Protein AF-A0A538EVV7-F1 (afdb_monomer_lite)

Secondary structure (DSSP, 8-state):
-PPP-TT--HHHHHHHH-TT--TT------HHHHHHHTT-EEE--SSSHHHHHHHHHHHHHHEEEEEEEETTEEEEEETT--EEEGGG-B-SSS-TTEEEPPPS-HHHHT-

Foldseek 3Di:
DDQAAAQDPPVVVVCVVCVPDDPPDDDDDDQQNLQRNNVQKDFADLDDPRRVVVLVVVLVVQAPAWDDDDVPWTFGQGPVGDGGTSQPWDCPPDDSRIIGHGDPDVVVSVD

Structure (mmCIF, N/CA/C/O backbone):
data_AF-A0A538EVV7-F1
#
_entry.id   AF-A0A538EVV7-F1
#
loop_
_atom_site.group_PDB
_atom_site.id
_atom_site.type_symbol
_atom_site.label_atom_id
_atom_site.label_alt_id
_atom_site.label_comp_id
_atom_site.label_asym_id
_atom_site.label_entity_id
_atom_site.label_seq_id
_atom_site.pdbx_PDB_ins_code
_atom_site.Cartn_x
_atom_site.Cartn_y
_atom_site.Cartn_z
_atom_site.occupancy
_atom_site.B_iso_or_equiv
_atom_site.auth_seq_id
_atom_site.auth_comp_id
_atom_site.auth_asym_id
_atom_site.auth_atom_id
_atom_site.pdbx_PDB_model_num
ATOM 1 N N . MET A 1 1 ? -3.072 -11.035 14.957 1.00 85.12 1 MET A N 1
ATOM 2 C CA . MET A 1 1 ? -3.813 -10.668 13.731 1.00 85.12 1 MET A CA 1
ATOM 3 C C . MET A 1 1 ? -3.299 -11.534 12.582 1.00 85.12 1 MET A C 1
ATOM 5 O O . MET A 1 1 ? -2.094 -11.782 12.575 1.00 85.12 1 MET A O 1
ATOM 9 N N . PRO A 1 2 ? -4.163 -12.066 11.698 1.00 91.12 2 PRO A N 1
ATOM 10 C CA . PRO A 1 2 ? -3.743 -12.872 10.547 1.00 91.12 2 PRO A CA 1
ATOM 11 C C . PRO A 1 2 ? -3.050 -12.025 9.465 1.00 91.12 2 PRO A C 1
ATOM 13 O O . PRO A 1 2 ? -3.004 -10.799 9.555 1.00 91.12 2 PRO A O 1
ATOM 16 N N . GLU A 1 3 ? -2.518 -12.695 8.440 1.00 91.81 3 GLU A N 1
ATOM 17 C CA . GLU A 1 3 ? -2.054 -12.042 7.209 1.00 91.81 3 GLU A CA 1
ATOM 18 C C . GLU A 1 3 ? -3.239 -11.389 6.486 1.00 91.81 3 GLU A C 1
ATOM 20 O O . GLU A 1 3 ? -4.212 -12.075 6.177 1.00 91.81 3 GLU A O 1
ATOM 25 N N . VAL A 1 4 ? -3.132 -10.088 6.200 1.00 94.81 4 VAL A N 1
ATOM 26 C CA . VAL A 1 4 ? -4.186 -9.309 5.529 1.00 94.81 4 VAL A CA 1
ATOM 27 C C . VAL A 1 4 ? -4.189 -9.589 4.029 1.00 94.81 4 VAL A C 1
ATOM 29 O O . VAL A 1 4 ? -3.141 -9.552 3.379 1.00 94.81 4 VAL A O 1
ATOM 32 N N . ARG A 1 5 ? -5.373 -9.832 3.474 1.00 94.50 5 ARG A N 1
ATOM 33 C CA . ARG A 1 5 ? -5.619 -10.148 2.065 1.00 94.50 5 ARG A CA 1
ATOM 34 C C . ARG A 1 5 ? -6.565 -9.127 1.423 1.00 94.50 5 ARG A C 1
ATOM 36 O O . ARG A 1 5 ? -7.287 -8.429 2.133 1.00 94.50 5 ARG A O 1
ATOM 43 N N . PRO A 1 6 ? -6.580 -9.038 0.081 1.00 96.19 6 PRO A N 1
ATOM 44 C CA . PRO A 1 6 ? -7.561 -8.222 -0.626 1.00 96.19 6 PRO A CA 1
ATOM 45 C C . PRO A 1 6 ? -8.995 -8.546 -0.208 1.00 96.19 6 PRO A C 1
ATOM 47 O O . PRO A 1 6 ? -9.401 -9.706 -0.251 1.00 96.19 6 PRO A O 1
ATOM 50 N N . GLY A 1 7 ? -9.745 -7.509 0.166 1.00 96.94 7 GLY A N 1
ATOM 51 C CA . GLY A 1 7 ? -11.138 -7.601 0.600 1.00 96.94 7 GLY A CA 1
ATOM 52 C C . GLY A 1 7 ? -11.350 -7.882 2.090 1.00 96.94 7 GLY A C 1
ATOM 53 O O . GLY A 1 7 ? -12.502 -7.913 2.516 1.00 96.94 7 GLY A O 1
ATOM 54 N N . ASP A 1 8 ? -10.291 -8.073 2.883 1.00 97.44 8 ASP A N 1
ATOM 55 C CA . ASP A 1 8 ? -10.434 -8.237 4.331 1.00 97.44 8 ASP A CA 1
ATOM 56 C C . ASP A 1 8 ? -10.995 -6.963 4.986 1.00 97.44 8 ASP A C 1
ATOM 58 O O . ASP A 1 8 ? -10.560 -5.847 4.690 1.00 97.44 8 ASP A O 1
ATOM 62 N N . ASP A 1 9 ? -11.908 -7.137 5.946 1.00 97.25 9 ASP A N 1
ATOM 63 C CA . ASP A 1 9 ? -12.351 -6.058 6.831 1.00 97.25 9 ASP A CA 1
ATOM 64 C C . ASP A 1 9 ? -11.247 -5.750 7.851 1.00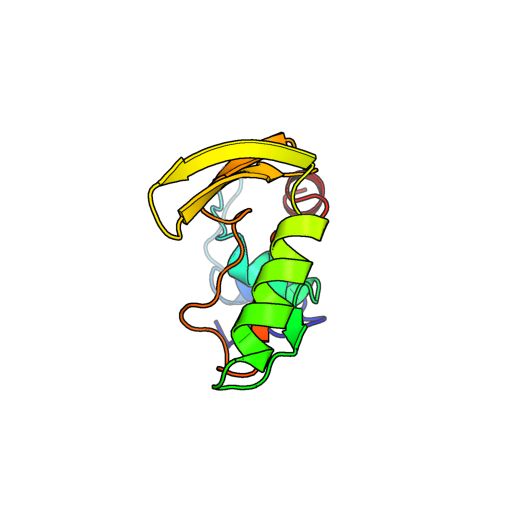 97.25 9 ASP A C 1
ATOM 66 O O . ASP A 1 9 ? -11.119 -6.382 8.907 1.00 97.25 9 ASP A O 1
ATOM 70 N N . LEU A 1 10 ? -10.409 -4.774 7.503 1.00 96.75 10 LEU A N 1
ATOM 71 C CA . LEU A 1 10 ? -9.270 -4.386 8.322 1.00 96.75 10 LEU A CA 1
ATOM 72 C C . LEU A 1 10 ? -9.698 -3.849 9.697 1.00 96.75 10 LEU A C 1
ATOM 74 O O . LEU A 1 10 ? -9.010 -4.111 10.685 1.00 96.75 10 LEU A O 1
ATOM 78 N N . ALA A 1 11 ? -10.833 -3.150 9.786 1.00 95.69 11 ALA A N 1
ATOM 79 C CA . ALA A 1 11 ? -11.332 -2.620 11.051 1.00 95.69 11 ALA A CA 1
ATOM 80 C C . ALA A 1 11 ? -11.732 -3.762 11.994 1.00 95.69 11 ALA A C 1
ATOM 82 O O . ALA A 1 11 ? -11.287 -3.799 13.144 1.00 95.69 11 ALA A O 1
ATOM 83 N N . ALA A 1 12 ? -12.482 -4.749 11.495 1.00 96.25 12 ALA A N 1
ATOM 84 C CA . ALA A 1 12 ? -12.858 -5.927 12.273 1.00 96.25 12 ALA A CA 1
ATOM 85 C C . ALA A 1 12 ? -11.632 -6.724 12.753 1.00 96.25 12 ALA A C 1
ATOM 87 O O . ALA A 1 12 ? -11.585 -7.162 13.910 1.00 96.25 12 ALA A O 1
ATOM 88 N N . LEU A 1 13 ? -10.611 -6.881 11.901 1.00 97.31 13 LEU A N 1
ATOM 89 C CA . LEU A 1 13 ? -9.358 -7.550 12.268 1.00 97.31 13 LEU A CA 1
ATOM 90 C C . LEU A 1 13 ? -8.612 -6.816 13.390 1.00 97.31 13 LEU A C 1
ATOM 92 O O . LEU A 1 13 ? -8.112 -7.464 14.315 1.00 97.31 13 LEU A O 1
ATOM 96 N N . ILE A 1 14 ? -8.549 -5.483 13.323 1.00 96.12 14 ILE A N 1
ATOM 97 C CA . ILE A 1 14 ? -7.879 -4.657 14.330 1.00 96.12 14 ILE A CA 1
ATOM 98 C C . ILE A 1 14 ? -8.642 -4.691 15.655 1.00 96.12 14 ILE A C 1
ATOM 100 O O . ILE A 1 14 ? -8.028 -4.975 16.680 1.00 96.12 14 ILE A O 1
ATOM 104 N N . VAL A 1 15 ? -9.962 -4.479 15.652 1.00 95.12 15 VAL A N 1
ATOM 105 C CA . VAL A 1 15 ? -10.787 -4.489 16.878 1.00 95.12 15 VAL A CA 1
ATOM 106 C C . VAL A 1 15 ? -10.729 -5.851 17.570 1.00 95.12 15 VAL A C 1
ATOM 108 O O . VAL A 1 15 ? -10.599 -5.925 18.790 1.00 95.12 15 VAL A O 1
ATOM 111 N N . THR A 1 16 ? -10.732 -6.940 16.797 1.00 96.69 16 THR A N 1
ATOM 112 C CA . THR A 1 16 ? -10.562 -8.296 17.344 1.00 96.69 16 THR A CA 1
ATOM 113 C C . THR A 1 16 ? -9.193 -8.477 18.004 1.00 96.69 16 THR A C 1
ATOM 115 O O . THR A 1 16 ? -9.074 -9.160 19.020 1.00 96.69 16 THR A O 1
ATOM 118 N N . ALA A 1 17 ? -8.140 -7.891 17.427 1.00 96.44 17 ALA A N 1
ATOM 119 C CA . ALA A 1 17 ? -6.778 -8.004 17.941 1.00 96.44 17 ALA A CA 1
ATOM 120 C C . ALA A 1 17 ? -6.474 -7.036 19.096 1.00 96.44 17 ALA A C 1
ATOM 122 O O . ALA A 1 17 ? -5.564 -7.317 19.874 1.00 96.44 17 ALA A O 1
ATOM 123 N N . ALA A 1 18 ? -7.210 -5.929 19.200 1.00 96.25 18 ALA A N 1
ATOM 124 C CA . ALA A 1 18 ? -7.028 -4.880 20.195 1.00 96.25 18 ALA A CA 1
ATOM 125 C C . ALA A 1 18 ? -8.352 -4.537 20.912 1.00 96.25 18 ALA A C 1
ATOM 127 O O . ALA A 1 18 ? -8.808 -3.395 20.857 1.00 96.25 18 ALA A O 1
ATOM 128 N N . PRO A 1 19 ? -8.971 -5.494 21.635 1.00 96.56 19 PRO A N 1
ATOM 129 C CA . PRO A 1 19 ? -10.244 -5.275 22.333 1.00 96.56 19 PRO A CA 1
ATOM 130 C C . PRO A 1 19 ? -10.147 -4.293 23.514 1.00 96.56 19 PRO A C 1
ATOM 132 O O . PRO A 1 19 ? -11.152 -3.999 24.152 1.00 96.56 19 PRO A O 1
ATOM 135 N N . TRP A 1 20 ? -8.941 -3.823 23.840 1.00 96.94 20 TRP A N 1
ATOM 136 C CA . TRP A 1 20 ? -8.668 -2.851 24.900 1.00 96.94 20 TRP A CA 1
ATOM 137 C C . TRP A 1 20 ? -8.676 -1.395 24.414 1.00 96.94 20 TRP A C 1
ATOM 139 O O . TRP A 1 20 ? -8.379 -0.518 25.217 1.00 96.94 20 TRP A O 1
ATOM 149 N N . LEU A 1 21 ? -8.941 -1.133 23.126 1.00 96.88 21 LEU A N 1
ATOM 150 C CA . LEU A 1 21 ? -9.061 0.235 22.615 1.00 96.88 21 LEU A CA 1
ATOM 151 C C . LEU A 1 21 ? -10.219 0.968 23.301 1.00 96.88 21 LEU A C 1
ATOM 153 O O . LEU A 1 21 ? -11.290 0.399 23.517 1.00 96.88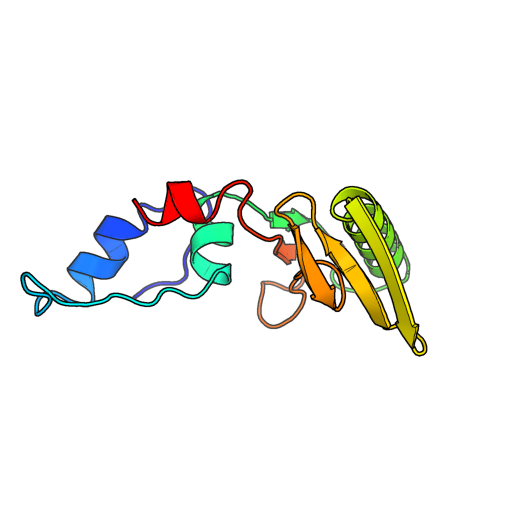 21 LEU A O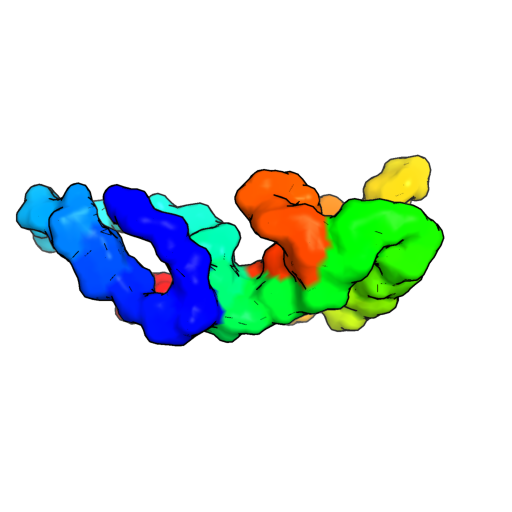 1
ATOM 157 N N . THR A 1 22 ? -9.994 2.237 23.618 1.00 97.50 22 THR A N 1
ATOM 158 C CA . THR A 1 22 ? -10.945 3.102 24.320 1.00 97.50 22 THR A CA 1
ATOM 159 C C . THR A 1 22 ? -11.050 4.478 23.668 1.00 97.50 22 THR A C 1
ATOM 161 O O . THR A 1 22 ? -10.205 4.877 22.863 1.00 97.50 22 THR A O 1
ATOM 164 N N . ASP A 1 23 ? -12.110 5.213 24.003 1.00 97.06 23 ASP A N 1
ATOM 165 C CA . ASP A 1 23 ? -12.341 6.555 23.472 1.00 97.06 23 ASP A CA 1
ATOM 166 C C . ASP A 1 23 ? -11.157 7.487 23.773 1.00 97.06 23 ASP A C 1
ATOM 168 O O . ASP A 1 23 ? -10.735 7.646 24.919 1.00 97.06 23 ASP A O 1
ATOM 172 N N . GLY A 1 24 ? -10.648 8.142 22.726 1.00 97.50 24 GLY A N 1
ATOM 173 C CA . GLY A 1 24 ? -9.499 9.049 22.801 1.00 97.50 24 GLY A CA 1
ATOM 174 C C . GLY A 1 24 ? -8.156 8.414 22.434 1.00 97.50 24 GLY A C 1
ATOM 175 O O . GLY A 1 24 ? -7.178 9.149 22.279 1.00 97.50 24 GLY A O 1
ATOM 176 N N . ASP A 1 25 ? -8.097 7.094 22.237 1.00 97.62 25 ASP A N 1
ATOM 177 C CA . ASP A 1 25 ? -6.894 6.432 21.734 1.00 97.62 25 ASP A CA 1
ATOM 178 C C . ASP A 1 25 ? -6.568 6.843 20.289 1.00 97.62 25 ASP A C 1
ATOM 180 O O . ASP A 1 25 ? -7.447 7.102 19.464 1.00 97.62 25 ASP A O 1
ATOM 184 N N . VAL A 1 26 ? -5.272 6.854 19.961 1.00 97.19 26 VAL A N 1
ATOM 185 C CA . VAL A 1 26 ? -4.778 7.063 18.593 1.00 97.19 26 VAL A CA 1
ATOM 186 C C . VAL A 1 26 ? -4.235 5.749 18.052 1.00 97.19 26 VAL A C 1
ATOM 188 O O . VAL A 1 26 ? -3.219 5.233 18.522 1.00 97.19 26 VAL A O 1
ATOM 191 N N . LEU A 1 27 ? -4.889 5.227 17.019 1.00 96.44 27 LEU A N 1
ATOM 192 C CA . LEU A 1 27 ? -4.446 4.040 16.305 1.00 96.44 27 LEU A CA 1
ATOM 193 C C . LEU A 1 27 ? -3.527 4.432 15.140 1.00 96.44 27 LEU A C 1
ATOM 195 O O . LEU A 1 27 ? -3.915 5.191 14.256 1.00 96.44 27 LEU A O 1
ATOM 199 N N . VAL A 1 28 ? -2.317 3.871 15.108 1.00 97.31 28 VAL A N 1
ATOM 200 C CA . VAL A 1 28 ? -1.377 4.050 13.992 1.00 97.31 28 VAL A CA 1
ATOM 201 C C . VAL A 1 28 ? -1.288 2.756 13.198 1.00 97.31 28 VAL A C 1
ATOM 203 O O . VAL A 1 28 ? -0.841 1.727 13.707 1.00 97.31 28 VAL A O 1
ATOM 206 N N . VAL A 1 29 ? -1.683 2.820 11.929 1.00 96.38 29 VAL A N 1
ATOM 207 C CA . VAL A 1 29 ? -1.678 1.678 11.014 1.00 96.38 29 VAL A CA 1
ATOM 208 C C . VAL A 1 29 ? -0.657 1.909 9.905 1.00 96.38 29 VAL A C 1
ATOM 210 O O . VAL A 1 29 ? -0.599 2.976 9.300 1.00 96.38 29 VAL A O 1
ATOM 213 N N . THR A 1 30 ? 0.169 0.901 9.618 1.00 94.62 30 THR A N 1
ATOM 214 C CA . THR A 1 30 ? 1.099 0.980 8.480 1.00 94.62 30 THR A CA 1
ATOM 215 C C . THR A 1 30 ? 0.339 0.905 7.155 1.00 94.62 30 THR A C 1
ATOM 217 O O . THR A 1 30 ? -0.582 0.100 7.015 1.00 94.62 30 THR A O 1
ATOM 220 N N . SER A 1 31 ? 0.774 1.662 6.145 1.00 94.94 31 SER A N 1
ATOM 221 C CA . SER A 1 31 ? 0.113 1.694 4.830 1.00 94.94 31 SER A CA 1
ATOM 222 C C . SER A 1 31 ? 0.003 0.321 4.163 1.00 94.94 31 SER A C 1
ATOM 224 O O . SER A 1 31 ? -0.975 0.057 3.480 1.00 94.94 31 SER A O 1
ATOM 226 N N . LYS A 1 32 ? 0.959 -0.590 4.394 1.00 93.38 32 LYS A N 1
ATOM 227 C CA . LYS A 1 32 ? 0.998 -1.912 3.746 1.00 93.38 32 LYS A CA 1
ATOM 228 C C . LYS A 1 32 ? -0.274 -2.730 3.967 1.00 93.38 32 LYS A C 1
ATOM 230 O O . LYS A 1 32 ? -0.736 -3.371 3.027 1.00 93.38 32 LYS A O 1
ATOM 235 N N . ILE A 1 33 ? -0.811 -2.761 5.187 1.00 95.12 33 ILE A N 1
ATOM 236 C CA . ILE A 1 33 ? -1.990 -3.593 5.467 1.00 95.12 33 ILE A CA 1
ATOM 237 C C . ILE A 1 33 ? -3.275 -2.959 4.932 1.00 95.12 33 ILE A C 1
ATOM 239 O O . ILE A 1 33 ? -4.138 -3.684 4.453 1.00 95.12 33 ILE A O 1
ATOM 243 N N . VAL A 1 34 ? -3.339 -1.624 4.902 1.00 97.38 34 VAL A N 1
ATOM 244 C CA . VAL A 1 34 ? -4.409 -0.872 4.228 1.00 97.38 34 VAL A CA 1
ATOM 245 C C . VAL A 1 34 ? -4.379 -1.174 2.729 1.00 97.38 34 VAL A C 1
ATOM 247 O O . VAL A 1 34 ? -5.350 -1.673 2.172 1.00 97.38 34 VAL A O 1
ATOM 250 N N . SER A 1 35 ? -3.212 -1.024 2.099 1.00 96.75 35 SER A N 1
ATOM 251 C CA . SER A 1 35 ? -2.995 -1.353 0.691 1.00 96.75 35 SER A CA 1
ATOM 252 C C . SER A 1 35 ? -3.392 -2.785 0.338 1.00 96.75 35 SER A C 1
ATOM 254 O O . SER A 1 35 ? -3.977 -3.019 -0.716 1.00 96.75 35 SER A O 1
ATOM 256 N N . LYS A 1 36 ? -3.067 -3.766 1.191 1.00 95.44 36 LYS A N 1
ATOM 257 C CA . LYS A 1 36 ? -3.451 -5.164 0.960 1.00 95.44 36 LYS A CA 1
ATOM 258 C C . LYS A 1 36 ? -4.963 -5.341 1.004 1.00 95.44 36 LYS A C 1
ATOM 260 O O . LYS A 1 36 ? -5.489 -5.927 0.065 1.00 95.44 36 LYS A O 1
ATOM 265 N N . ALA A 1 37 ? -5.631 -4.820 2.034 1.00 97.19 37 ALA A N 1
ATOM 266 C CA . ALA A 1 37 ? -7.086 -4.892 2.170 1.00 97.19 37 ALA A CA 1
ATOM 267 C C . ALA A 1 37 ? -7.800 -4.243 0.970 1.00 97.19 37 ALA A C 1
ATOM 269 O O . ALA A 1 37 ? -8.729 -4.821 0.411 1.00 97.19 37 ALA A O 1
ATOM 270 N N . GLU A 1 38 ? -7.283 -3.115 0.482 1.00 97.62 38 GLU A N 1
ATOM 271 C CA . GLU A 1 38 ? -7.787 -2.402 -0.701 1.00 97.62 38 GLU A CA 1
ATOM 272 C C . GLU A 1 38 ? -7.409 -3.039 -2.049 1.00 97.62 38 GLU A C 1
ATOM 274 O O . GLU A 1 38 ? -7.742 -2.507 -3.110 1.00 97.62 38 GLU A O 1
ATOM 279 N N . GLY A 1 39 ? -6.664 -4.147 -2.053 1.00 96.50 39 GLY A N 1
ATOM 280 C CA . GLY A 1 39 ? -6.239 -4.799 -3.291 1.00 96.50 39 GLY A CA 1
ATOM 281 C C . GLY A 1 39 ? -5.227 -3.988 -4.108 1.00 96.50 39 GLY A C 1
ATOM 282 O O . GLY A 1 39 ? -5.114 -4.175 -5.319 1.00 96.50 39 GLY A O 1
ATOM 283 N N . ARG A 1 40 ? -4.445 -3.109 -3.471 1.00 96.62 40 ARG A N 1
ATOM 284 C CA . ARG A 1 40 ? -3.356 -2.321 -4.081 1.00 96.62 40 ARG A CA 1
ATOM 285 C C . ARG A 1 40 ? -2.108 -3.177 -4.335 1.00 96.62 40 ARG A C 1
ATOM 287 O O . ARG A 1 40 ? -0.993 -2.824 -3.945 1.00 96.62 40 ARG A O 1
ATOM 294 N N . LEU A 1 41 ? -2.308 -4.313 -4.998 1.00 94.88 41 LEU A N 1
ATOM 295 C CA . LEU A 1 41 ? -1.296 -5.305 -5.344 1.00 94.88 41 LEU A CA 1
ATOM 296 C C . LEU A 1 41 ? -1.120 -5.370 -6.862 1.00 94.88 41 LEU A C 1
ATOM 298 O O . LEU A 1 41 ? -2.096 -5.424 -7.607 1.00 94.88 41 LEU A O 1
ATOM 302 N N . VAL A 1 42 ? 0.128 -5.398 -7.326 1.00 95.31 42 VAL A N 1
ATOM 303 C CA . VAL A 1 42 ? 0.460 -5.620 -8.740 1.00 95.31 42 VAL A CA 1
ATOM 304 C C . VAL A 1 42 ? 1.206 -6.945 -8.875 1.00 95.31 42 VAL A C 1
ATOM 306 O O . VAL A 1 42 ? 2.286 -7.063 -8.289 1.00 95.31 42 VAL A O 1
ATOM 309 N N . PRO A 1 43 ? 0.678 -7.920 -9.637 1.00 93.62 43 PRO A N 1
ATOM 310 C CA . PRO A 1 43 ? 1.373 -9.172 -9.905 1.00 93.62 43 PRO A CA 1
ATOM 311 C C . PRO A 1 43 ? 2.678 -8.933 -10.667 1.00 93.62 43 PRO A C 1
ATOM 313 O O . PRO A 1 43 ? 2.729 -8.126 -11.597 1.00 93.62 43 PRO A O 1
ATOM 316 N N . VAL A 1 44 ? 3.727 -9.657 -10.293 1.00 93.12 44 VAL A N 1
ATOM 317 C CA . VAL A 1 44 ? 5.050 -9.612 -10.919 1.00 93.12 44 VAL A CA 1
ATOM 318 C C . VAL A 1 44 ? 5.708 -10.992 -10.897 1.00 93.12 44 VAL A C 1
ATOM 320 O O . VAL A 1 44 ? 5.506 -11.746 -9.945 1.00 93.12 44 VAL A O 1
ATOM 323 N N . PRO A 1 45 ? 6.558 -11.325 -11.884 1.00 90.75 45 PRO A N 1
ATOM 324 C CA . PRO A 1 45 ? 7.422 -12.496 -11.791 1.00 90.75 45 PRO A CA 1
ATOM 325 C C . PRO A 1 45 ? 8.299 -12.429 -10.538 1.00 90.75 45 PRO A C 1
ATOM 327 O O . PRO A 1 45 ? 8.767 -11.350 -10.152 1.00 90.75 45 PRO A O 1
ATOM 330 N N . GLU A 1 46 ? 8.571 -13.576 -9.914 1.00 86.31 46 GLU A N 1
ATOM 331 C CA . GLU A 1 46 ? 9.408 -13.624 -8.708 1.00 86.31 46 GLU A CA 1
ATOM 332 C C . GLU A 1 46 ? 10.810 -13.057 -8.970 1.00 86.31 46 GLU A C 1
ATOM 334 O O . GLU A 1 46 ? 11.360 -12.325 -8.142 1.00 86.31 46 GLU A O 1
ATOM 339 N N . HIS A 1 47 ? 11.363 -13.348 -10.151 1.00 83.50 47 HIS A N 1
ATOM 340 C CA . HIS A 1 47 ? 12.727 -13.017 -10.550 1.00 83.50 47 HIS A CA 1
ATOM 341 C C . HIS A 1 47 ? 12.820 -12.667 -12.043 1.00 83.50 47 HIS A C 1
ATOM 343 O O . HIS A 1 47 ? 11.899 -12.913 -12.816 1.00 83.50 47 HIS A O 1
ATOM 349 N N . GLY A 1 48 ? 13.966 -12.112 -12.447 1.00 87.38 48 GLY A N 1
ATOM 350 C CA . GLY A 1 48 ? 14.292 -11.849 -13.849 1.00 87.38 48 GLY A CA 1
ATOM 351 C C . GLY A 1 48 ? 14.028 -10.411 -14.316 1.00 87.38 48 GLY A C 1
ATOM 352 O O . GLY A 1 48 ? 13.502 -9.586 -13.564 1.00 87.38 48 GLY A O 1
ATOM 353 N N . PRO A 1 49 ? 14.423 -10.091 -15.562 1.00 90.50 49 PRO A N 1
ATOM 354 C CA . PRO A 1 49 ? 14.348 -8.735 -16.112 1.00 90.50 49 PRO A CA 1
ATOM 355 C C . PRO A 1 49 ? 12.909 -8.217 -16.242 1.00 90.50 49 PRO A C 1
ATOM 357 O O . PRO A 1 49 ? 12.671 -7.019 -16.113 1.00 90.50 49 PRO A O 1
ATOM 360 N N . GLU A 1 50 ? 11.939 -9.114 -16.427 1.00 91.50 50 GLU A N 1
ATOM 361 C CA . GLU A 1 50 ? 10.515 -8.775 -16.519 1.00 91.50 50 GLU A CA 1
ATOM 362 C C . GLU A 1 50 ? 9.987 -8.127 -15.235 1.00 91.50 50 GLU A C 1
ATOM 364 O O . GLU A 1 50 ? 9.218 -7.169 -15.295 1.00 91.50 50 GLU A O 1
ATOM 369 N N . ARG A 1 51 ? 10.451 -8.584 -14.063 1.00 90.75 51 ARG A N 1
ATOM 370 C CA . ARG A 1 51 ? 10.077 -7.987 -12.775 1.00 90.75 51 ARG A CA 1
ATOM 371 C C . ARG A 1 51 ? 10.475 -6.515 -12.706 1.00 90.75 51 ARG A C 1
ATOM 373 O O . ARG A 1 51 ? 9.676 -5.681 -12.282 1.00 90.75 51 ARG A O 1
ATOM 380 N N . GLU A 1 52 ? 11.701 -6.194 -13.116 1.00 88.94 52 GLU A N 1
ATOM 381 C CA . GLU A 1 52 ? 12.192 -4.813 -13.091 1.00 88.94 52 GLU A CA 1
ATOM 382 C C . GLU A 1 52 ? 11.465 -3.951 -14.130 1.00 88.94 52 GLU A C 1
ATOM 384 O O . GLU A 1 52 ? 11.134 -2.806 -13.834 1.00 88.94 52 GLU A O 1
ATOM 389 N N . ALA A 1 53 ? 11.119 -4.511 -15.295 1.00 92.88 53 ALA A N 1
ATOM 390 C CA . ALA A 1 53 ? 10.309 -3.818 -16.296 1.00 92.88 53 ALA A CA 1
ATOM 391 C C . ALA A 1 53 ? 8.905 -3.461 -15.769 1.00 92.88 53 ALA A C 1
ATOM 393 O O . ALA A 1 53 ? 8.448 -2.332 -15.953 1.00 92.88 53 ALA A O 1
ATOM 394 N N . VAL A 1 54 ? 8.233 -4.379 -15.061 1.00 94.44 54 VAL A N 1
ATOM 395 C CA . VAL A 1 54 ? 6.934 -4.077 -14.432 1.00 94.44 54 VAL A CA 1
ATOM 396 C C . VAL A 1 54 ? 7.098 -3.036 -13.328 1.00 94.44 54 VAL A C 1
ATOM 398 O O . VAL A 1 54 ? 6.325 -2.082 -13.267 1.00 94.44 54 VAL A O 1
ATOM 401 N N . ARG A 1 55 ? 8.119 -3.169 -12.476 1.00 92.44 55 ARG A N 1
ATOM 402 C CA . ARG A 1 55 ? 8.393 -2.200 -11.407 1.00 92.44 55 ARG A CA 1
ATOM 403 C C . ARG A 1 55 ? 8.643 -0.795 -11.956 1.00 92.44 55 ARG A C 1
ATOM 405 O O . ARG A 1 55 ? 8.131 0.171 -11.396 1.00 92.44 55 ARG A O 1
ATOM 412 N N . GLU A 1 56 ? 9.397 -0.687 -13.045 1.00 93.25 56 GLU A N 1
ATOM 413 C CA . GLU A 1 56 ? 9.629 0.562 -13.770 1.00 93.25 56 GLU A CA 1
ATOM 414 C C . GLU A 1 56 ? 8.311 1.169 -14.257 1.00 93.25 56 GLU A C 1
ATOM 416 O O . GLU A 1 56 ? 8.017 2.322 -13.946 1.00 93.25 56 GLU A O 1
ATOM 421 N N . ALA A 1 57 ? 7.493 0.384 -14.962 1.00 96.00 57 ALA A N 1
ATOM 422 C CA . ALA A 1 57 ? 6.215 0.842 -15.498 1.00 96.00 57 ALA A CA 1
ATOM 423 C C . ALA A 1 57 ? 5.255 1.310 -14.392 1.00 96.00 57 ALA A C 1
ATOM 425 O O . ALA A 1 57 ? 4.617 2.356 -14.514 1.00 96.00 57 ALA A O 1
ATOM 426 N N . VAL A 1 58 ? 5.190 0.567 -13.283 1.00 96.75 58 VAL A N 1
ATOM 427 C CA . VAL A 1 58 ? 4.406 0.948 -12.105 1.00 96.75 58 VAL A CA 1
ATOM 428 C C . VAL A 1 58 ? 4.944 2.239 -11.502 1.00 96.75 58 VAL A C 1
ATOM 430 O O . VAL A 1 58 ? 4.158 3.141 -11.236 1.00 96.75 58 VAL A O 1
ATOM 433 N N . LEU A 1 59 ? 6.262 2.383 -11.327 1.00 96.19 59 LEU A N 1
ATOM 434 C CA . LEU A 1 59 ? 6.815 3.616 -10.776 1.00 96.19 59 LEU A CA 1
ATOM 435 C C . LEU A 1 59 ? 6.465 4.830 -11.634 1.00 96.19 59 LEU A C 1
ATOM 437 O O . LEU A 1 59 ? 6.084 5.861 -11.083 1.00 96.19 59 LEU A O 1
ATOM 441 N N . GLN A 1 60 ? 6.569 4.716 -12.958 1.00 96.44 60 GLN A N 1
ATOM 442 C CA . GLN A 1 60 ? 6.175 5.798 -13.861 1.00 96.44 60 GLN A CA 1
ATOM 443 C C . GLN A 1 60 ? 4.692 6.142 -13.699 1.00 96.44 60 GLN A C 1
ATOM 445 O O . GLN A 1 60 ? 4.348 7.315 -13.607 1.00 96.44 60 GLN A O 1
ATOM 450 N N . ARG A 1 61 ? 3.822 5.131 -13.585 1.00 97.62 61 ARG A N 1
ATOM 451 C CA . ARG A 1 61 ? 2.383 5.334 -13.386 1.00 97.62 61 ARG A CA 1
ATOM 452 C C . ARG A 1 61 ? 2.051 6.006 -12.055 1.00 97.62 61 ARG A C 1
ATOM 454 O O . ARG A 1 61 ? 1.203 6.887 -12.038 1.00 97.62 61 ARG A O 1
ATOM 461 N N . GLU A 1 62 ? 2.688 5.608 -10.955 1.00 97.81 62 GLU A N 1
ATOM 462 C CA . GLU A 1 62 ? 2.419 6.174 -9.621 1.00 97.81 62 GLU A CA 1
ATOM 463 C C . GLU A 1 62 ? 3.127 7.529 -9.389 1.00 97.81 62 GLU A C 1
ATOM 465 O O . GLU A 1 62 ? 2.893 8.196 -8.379 1.00 97.81 62 GLU A O 1
ATOM 470 N N . THR A 1 63 ? 3.996 7.954 -10.314 1.00 98.06 63 THR A N 1
ATOM 471 C CA . THR A 1 63 ? 4.718 9.228 -10.242 1.00 98.06 63 THR A CA 1
ATOM 472 C C . THR A 1 63 ? 3.897 10.352 -10.865 1.00 98.06 63 THR A C 1
ATOM 474 O O . THR A 1 63 ? 3.647 10.358 -12.066 1.00 98.06 63 THR A O 1
ATOM 477 N N . ALA A 1 64 ? 3.566 11.366 -10.069 1.00 98.31 64 ALA A N 1
ATOM 478 C CA . ALA A 1 64 ? 3.034 12.626 -10.578 1.00 98.31 64 ALA A CA 1
ATOM 479 C C . ALA A 1 64 ? 4.155 13.518 -11.127 1.00 98.31 64 ALA A C 1
ATOM 481 O O . ALA A 1 64 ? 4.019 14.141 -12.179 1.00 98.31 64 ALA A O 1
ATOM 482 N N . ARG A 1 65 ? 5.287 13.587 -10.413 1.00 98.06 65 ARG A N 1
ATOM 483 C CA . ARG A 1 65 ? 6.431 14.417 -10.810 1.00 98.06 65 ARG A CA 1
ATOM 484 C C . ARG A 1 65 ? 7.761 13.826 -10.334 1.00 98.06 65 ARG A C 1
ATOM 486 O O . ARG A 1 65 ? 7.882 13.486 -9.155 1.00 98.06 65 ARG A O 1
ATOM 493 N N . PRO A 1 66 ? 8.797 13.746 -11.187 1.00 97.50 66 PRO A N 1
ATOM 494 C CA . PRO A 1 66 ? 10.138 13.389 -10.735 1.00 97.50 66 PRO A CA 1
ATOM 495 C C . PRO A 1 66 ? 10.739 14.505 -9.863 1.00 97.50 66 PRO A C 1
ATOM 497 O O . PRO A 1 66 ? 10.559 15.690 -10.144 1.00 97.50 66 PRO A O 1
ATOM 500 N N . VAL A 1 67 ? 11.469 14.130 -8.809 1.00 98.25 67 VAL A N 1
ATOM 501 C CA . VAL A 1 67 ? 12.098 15.085 -7.875 1.00 98.25 67 VAL A CA 1
ATOM 502 C C . VAL A 1 67 ? 13.619 14.982 -7.908 1.00 98.25 67 VAL A C 1
ATOM 504 O O . VAL A 1 67 ? 14.294 15.987 -8.098 1.00 98.25 67 VAL A O 1
ATOM 507 N N . ALA A 1 68 ? 14.174 13.782 -7.736 1.00 97.44 68 ALA A N 1
ATOM 508 C CA . ALA A 1 68 ? 15.618 13.563 -7.769 1.00 97.44 68 ALA A CA 1
ATOM 509 C C . ALA A 1 68 ? 15.957 12.116 -8.137 1.00 97.44 68 ALA A C 1
ATOM 511 O O . ALA A 1 68 ? 15.122 11.214 -8.047 1.00 97.44 68 ALA A O 1
ATOM 512 N N . ARG A 1 69 ? 17.214 11.869 -8.509 1.00 95.88 69 ARG A N 1
ATOM 513 C CA . ARG A 1 69 ? 17.725 10.522 -8.778 1.00 95.88 69 ARG A CA 1
ATOM 514 C C . ARG A 1 69 ? 19.105 10.338 -8.163 1.00 95.88 69 ARG A C 1
ATOM 516 O O . ARG A 1 69 ? 19.967 11.198 -8.307 1.00 95.88 69 ARG A O 1
ATOM 523 N N . ARG A 1 70 ? 19.327 9.182 -7.532 1.00 90.75 70 ARG A N 1
ATOM 524 C CA . ARG A 1 70 ? 20.641 8.738 -7.049 1.00 90.75 70 ARG A CA 1
ATOM 525 C C . ARG A 1 70 ? 20.819 7.256 -7.367 1.00 90.75 70 ARG A C 1
ATOM 527 O O . ARG A 1 70 ? 20.208 6.402 -6.730 1.00 90.75 70 ARG A O 1
ATOM 534 N N . GLY A 1 71 ? 21.642 6.951 -8.370 1.00 89.50 71 GLY A N 1
ATOM 535 C CA . GLY A 1 71 ? 21.789 5.587 -8.886 1.00 89.50 71 GLY A CA 1
ATOM 536 C C . GLY A 1 71 ? 20.457 5.030 -9.405 1.00 89.50 71 GLY A C 1
ATOM 537 O O . GLY A 1 71 ? 19.809 5.642 -10.262 1.00 89.50 71 GLY A O 1
ATOM 538 N N . HIS A 1 72 ? 20.045 3.880 -8.868 1.00 83.00 72 HIS A N 1
ATOM 539 C CA . HIS A 1 72 ? 18.762 3.237 -9.185 1.00 83.00 72 HIS A CA 1
ATOM 540 C C . HIS A 1 72 ? 17.573 3.832 -8.416 1.00 83.00 72 HIS A C 1
ATOM 542 O O . HIS A 1 72 ? 16.425 3.656 -8.821 1.00 83.00 72 HIS A O 1
ATOM 548 N N . THR A 1 73 ? 17.825 4.573 -7.335 1.00 88.38 73 THR A N 1
ATOM 549 C CA . THR A 1 73 ? 16.764 5.180 -6.530 1.00 88.38 73 THR A CA 1
ATOM 550 C C . THR A 1 73 ? 16.251 6.451 -7.193 1.00 88.38 73 THR A C 1
ATOM 552 O O . THR A 1 73 ? 17.022 7.349 -7.547 1.00 88.38 73 THR A O 1
ATOM 555 N N . ARG A 1 74 ? 14.926 6.550 -7.307 1.00 94.75 74 ARG A N 1
ATOM 556 C CA . ARG A 1 74 ? 14.213 7.754 -7.739 1.00 94.75 74 ARG A CA 1
ATOM 557 C C . ARG A 1 74 ? 13.425 8.318 -6.574 1.00 94.75 74 ARG A C 1
ATOM 559 O O . ARG A 1 74 ? 12.684 7.582 -5.933 1.00 94.75 74 ARG A O 1
ATOM 566 N N . ILE A 1 75 ? 13.602 9.605 -6.310 1.00 97.69 75 ILE A N 1
ATOM 567 C CA . ILE A 1 75 ? 12.718 10.378 -5.445 1.00 97.69 75 ILE A CA 1
ATOM 568 C C . ILE A 1 75 ? 11.685 11.030 -6.352 1.00 97.69 75 ILE A C 1
ATOM 570 O O . ILE A 1 75 ? 12.041 11.691 -7.334 1.00 97.69 75 ILE A O 1
ATOM 574 N N . VAL A 1 76 ? 10.416 10.821 -6.038 1.00 98.44 76 VAL A N 1
ATOM 575 C CA . VAL A 1 76 ? 9.284 11.288 -6.836 1.00 98.44 76 VAL A CA 1
ATOM 576 C C . VAL A 1 76 ? 8.218 11.867 -5.923 1.00 98.44 76 VAL A C 1
ATOM 578 O O . VAL A 1 76 ? 8.165 11.537 -4.741 1.00 98.44 76 VAL A O 1
ATOM 581 N N . GLN A 1 77 ? 7.380 12.720 -6.490 1.00 98.50 77 GLN A N 1
ATOM 582 C CA . GLN A 1 77 ? 6.108 13.105 -5.908 1.00 98.50 77 GLN A CA 1
ATOM 583 C C . GLN A 1 77 ? 5.032 12.141 -6.426 1.00 98.50 77 GLN A C 1
ATOM 585 O O . GLN A 1 77 ? 4.908 11.985 -7.645 1.00 98.50 77 GLN A O 1
ATOM 590 N N . THR A 1 78 ? 4.290 11.484 -5.534 1.00 98.19 78 THR A N 1
ATOM 591 C CA . THR A 1 78 ? 3.163 10.604 -5.897 1.00 98.19 78 THR A CA 1
ATOM 592 C C . THR A 1 78 ? 1.913 11.416 -6.247 1.00 98.19 78 THR A C 1
ATOM 594 O O . THR A 1 78 ? 1.864 12.620 -5.984 1.00 98.19 78 THR A O 1
ATOM 597 N N . HIS A 1 79 ? 0.881 10.778 -6.810 1.00 96.88 79 HIS A N 1
ATOM 598 C CA . HIS A 1 79 ? -0.408 11.440 -7.091 1.00 96.88 79 HIS A CA 1
ATOM 599 C C . HIS A 1 79 ? -1.138 11.917 -5.830 1.00 96.88 79 HIS A C 1
ATOM 601 O O . HIS A 1 79 ? -1.852 12.910 -5.882 1.00 96.88 79 HIS A O 1
ATOM 607 N N . GLN A 1 80 ? -0.889 11.274 -4.686 1.00 95.81 80 GLN A N 1
ATOM 608 C CA . GLN A 1 80 ? -1.348 11.724 -3.364 1.00 95.81 80 GLN A CA 1
ATOM 609 C C . GLN A 1 80 ? -0.552 12.935 -2.838 1.00 95.81 80 GLN A C 1
ATOM 611 O O . GLN A 1 80 ? -0.929 13.545 -1.845 1.00 95.81 80 GLN A O 1
ATOM 616 N N . GLY A 1 81 ? 0.568 13.287 -3.479 1.00 96.81 81 GLY A N 1
ATOM 617 C CA . GLY A 1 81 ? 1.395 14.439 -3.121 1.00 96.81 81 GLY A CA 1
ATOM 618 C C . GLY A 1 81 ? 2.618 14.128 -2.251 1.00 96.81 81 GLY A C 1
ATOM 619 O O . GLY A 1 81 ? 3.368 15.051 -1.931 1.00 96.81 81 GLY A O 1
ATOM 620 N N . TYR A 1 82 ? 2.887 12.864 -1.909 1.00 97.31 82 TYR A N 1
ATOM 621 C CA . TYR A 1 82 ? 4.043 12.497 -1.082 1.00 97.31 82 TYR A CA 1
ATOM 622 C C . TYR A 1 82 ? 5.350 12.568 -1.866 1.00 97.31 82 TYR A C 1
ATOM 624 O O . TYR A 1 82 ? 5.451 12.001 -2.951 1.00 97.31 82 TYR A O 1
ATOM 632 N N . VAL A 1 83 ? 6.380 13.199 -1.298 1.00 98.00 83 VAL A N 1
ATOM 633 C CA . VAL A 1 83 ? 7.740 13.185 -1.859 1.00 98.00 83 VAL A CA 1
ATOM 634 C C . VAL A 1 83 ? 8.545 12.074 -1.199 1.00 98.00 83 VAL A C 1
ATOM 636 O O . VAL A 1 83 ? 8.925 12.182 -0.036 1.00 98.00 83 VAL A O 1
ATOM 639 N N . MET A 1 84 ? 8.813 10.995 -1.933 1.00 96.88 84 MET A N 1
ATOM 640 C CA . MET A 1 84 ? 9.451 9.808 -1.366 1.00 96.88 84 MET A CA 1
ATOM 641 C C . MET A 1 84 ? 10.201 8.966 -2.399 1.00 96.88 84 MET A C 1
ATOM 643 O O . MET A 1 84 ? 10.108 9.174 -3.611 1.00 96.88 84 MET A O 1
ATOM 647 N N . ALA A 1 85 ? 10.967 7.992 -1.908 1.00 95.50 85 ALA A N 1
ATOM 648 C CA . ALA A 1 85 ? 11.674 7.045 -2.755 1.00 95.50 85 ALA A CA 1
ATOM 649 C C . ALA A 1 85 ? 10.709 6.047 -3.411 1.00 95.50 85 ALA A C 1
ATOM 651 O O . ALA A 1 85 ? 9.845 5.475 -2.752 1.00 95.50 85 ALA A O 1
ATOM 652 N N . SER A 1 86 ? 10.903 5.805 -4.708 1.00 93.94 86 SER A N 1
ATOM 653 C CA . SER A 1 86 ? 10.204 4.786 -5.504 1.00 93.94 86 SER A CA 1
ATOM 654 C C . SER A 1 86 ? 8.674 4.811 -5.360 1.00 93.94 86 SER A C 1
ATOM 656 O O . SER A 1 86 ? 8.052 3.755 -5.364 1.00 93.94 86 SER A O 1
ATOM 658 N N . ALA A 1 87 ? 8.081 6.001 -5.201 1.00 95.88 87 ALA A N 1
ATOM 659 C CA . ALA A 1 87 ? 6.640 6.212 -5.000 1.00 95.88 87 ALA A CA 1
ATOM 660 C C . ALA A 1 87 ? 6.014 5.404 -3.842 1.00 95.88 87 ALA A C 1
ATOM 662 O O . ALA A 1 87 ? 4.815 5.147 -3.848 1.00 95.88 87 ALA A O 1
ATOM 663 N N . GLY A 1 88 ? 6.815 4.959 -2.868 1.00 93.88 88 GLY A N 1
ATOM 664 C CA . GLY A 1 88 ? 6.325 4.099 -1.788 1.00 93.88 88 GLY A CA 1
ATOM 665 C C . GLY A 1 88 ? 5.948 2.684 -2.228 1.00 93.88 88 GLY A C 1
ATOM 666 O O . GLY A 1 88 ? 5.318 1.970 -1.455 1.00 93.88 88 GLY A O 1
ATOM 667 N N . ILE A 1 89 ? 6.347 2.269 -3.437 1.00 93.94 89 ILE A N 1
ATOM 668 C CA . ILE A 1 89 ? 6.179 0.896 -3.915 1.00 93.94 89 ILE A CA 1
ATOM 669 C C . ILE A 1 89 ? 7.029 -0.021 -3.041 1.00 93.94 89 ILE A C 1
ATOM 671 O O . ILE A 1 89 ? 8.263 0.051 -3.058 1.00 93.94 89 ILE A O 1
ATOM 675 N N . ASP A 1 90 ? 6.363 -0.908 -2.312 1.00 88.44 90 ASP A N 1
ATOM 676 C CA . ASP A 1 90 ? 7.017 -1.883 -1.460 1.00 88.44 90 ASP A CA 1
ATOM 677 C C . ASP A 1 90 ? 7.135 -3.231 -2.182 1.00 88.44 90 ASP A C 1
ATOM 679 O O . ASP A 1 90 ? 6.147 -3.841 -2.596 1.00 88.44 90 ASP A O 1
ATOM 68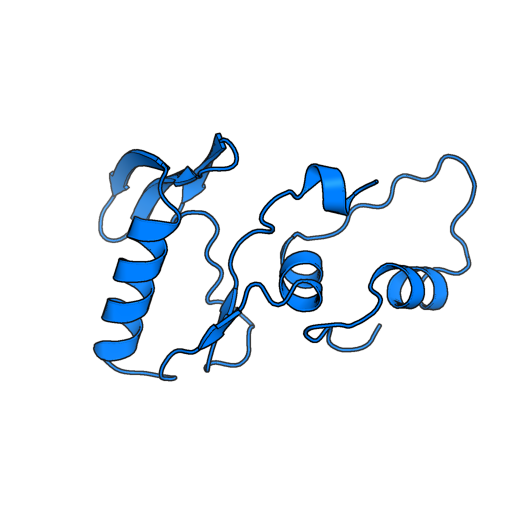3 N N . ALA A 1 91 ? 8.378 -3.685 -2.336 1.00 76.19 91 ALA A N 1
ATOM 684 C CA . ALA A 1 91 ? 8.743 -4.990 -2.888 1.00 76.19 91 ALA A CA 1
ATOM 685 C C . ALA A 1 91 ? 9.357 -5.921 -1.822 1.00 76.19 91 ALA A C 1
ATOM 687 O O . ALA A 1 91 ? 9.850 -7.000 -2.151 1.00 76.19 91 ALA A O 1
ATOM 688 N N . SER A 1 92 ? 9.383 -5.484 -0.560 1.00 62.16 92 SER A N 1
ATOM 689 C CA . SER A 1 92 ? 9.989 -6.166 0.579 1.00 62.16 92 SER A CA 1
ATOM 690 C C . SER A 1 92 ? 8.911 -6.814 1.459 1.00 62.16 92 SER A C 1
ATOM 692 O O . SER A 1 92 ? 7.942 -6.183 1.883 1.00 62.16 92 SER A O 1
ATOM 694 N N . ASN A 1 93 ? 9.062 -8.110 1.740 1.00 50.56 93 ASN A N 1
ATOM 695 C CA . ASN A 1 93 ? 8.184 -8.899 2.623 1.00 50.56 93 ASN A CA 1
ATOM 696 C C . ASN A 1 93 ? 6.718 -9.046 2.178 1.00 50.56 93 ASN A C 1
ATOM 698 O O . ASN A 1 93 ? 5.827 -9.235 3.003 1.00 50.56 93 ASN A O 1
ATOM 702 N N . VAL A 1 94 ? 6.461 -8.970 0.880 1.00 53.56 94 VAL A N 1
ATOM 703 C CA . VAL A 1 94 ? 5.210 -9.435 0.274 1.00 53.56 94 VAL A CA 1
ATOM 704 C C . VAL A 1 94 ? 5.554 -10.729 -0.448 1.00 53.56 94 VAL A C 1
ATOM 706 O O . VAL A 1 94 ? 6.705 -10.883 -0.868 1.00 53.56 94 VAL A O 1
ATOM 709 N N . ASP A 1 95 ? 4.603 -11.658 -0.550 1.00 62.56 95 ASP A N 1
ATOM 710 C CA . ASP A 1 95 ? 4.691 -12.787 -1.479 1.00 62.56 95 ASP A CA 1
ATOM 711 C C . ASP A 1 95 ? 5.442 -12.344 -2.746 1.00 62.56 95 ASP A C 1
ATOM 713 O O . ASP A 1 95 ? 5.104 -11.310 -3.335 1.00 62.56 95 ASP A O 1
ATOM 717 N N . ARG A 1 96 ? 6.530 -13.049 -3.096 1.00 71.88 96 ARG A N 1
ATOM 718 C CA . ARG A 1 96 ? 7.484 -12.590 -4.118 1.00 71.88 96 ARG A CA 1
ATOM 719 C C . ARG A 1 96 ? 6.794 -12.355 -5.460 1.00 71.88 96 ARG A C 1
ATOM 721 O O . ARG A 1 96 ? 7.352 -11.634 -6.276 1.00 71.88 96 ARG A O 1
ATOM 728 N N . GLY A 1 97 ? 5.581 -12.865 -5.660 1.00 87.12 97 GLY A N 1
ATOM 729 C CA . GLY A 1 97 ? 4.726 -12.580 -6.805 1.00 87.12 97 GLY A CA 1
ATOM 730 C C . GLY A 1 97 ? 4.084 -11.186 -6.871 1.00 87.12 97 GLY A C 1
ATOM 731 O O . GLY A 1 97 ? 3.374 -10.932 -7.837 1.00 87.12 97 GLY A O 1
ATOM 732 N N . HIS A 1 98 ? 4.278 -10.279 -5.901 1.00 92.38 98 HIS A N 1
ATOM 733 C CA . HIS A 1 98 ? 3.559 -8.994 -5.882 1.00 92.38 98 HIS A CA 1
ATOM 734 C C . HIS A 1 98 ? 4.422 -7.773 -5.516 1.00 92.38 98 HIS A C 1
ATOM 736 O O . HIS A 1 98 ? 5.375 -7.851 -4.739 1.00 92.38 98 HIS A O 1
ATOM 742 N N . LEU A 1 99 ? 4.037 -6.615 -6.059 1.00 94.00 99 LEU A N 1
ATOM 743 C CA . LEU A 1 99 ? 4.385 -5.283 -5.555 1.00 94.00 99 LEU A CA 1
ATOM 744 C C . LEU A 1 99 ? 3.189 -4.715 -4.785 1.00 94.00 99 LEU A C 1
ATOM 746 O O . LEU A 1 99 ? 2.054 -4.861 -5.236 1.00 94.00 99 LEU A O 1
ATOM 750 N N . VAL A 1 100 ? 3.434 -4.030 -3.668 1.00 95.31 100 VAL A N 1
ATOM 751 C CA . VAL A 1 100 ? 2.399 -3.291 -2.925 1.00 95.31 100 VAL A CA 1
ATOM 752 C C . VAL A 1 100 ? 2.516 -1.808 -3.250 1.00 95.31 100 VAL A C 1
ATOM 754 O O . VAL A 1 100 ? 3.594 -1.226 -3.133 1.00 95.31 100 VAL A O 1
ATOM 757 N N . LEU A 1 101 ? 1.405 -1.197 -3.652 1.00 96.69 101 LEU A N 1
ATOM 758 C CA . LEU A 1 101 ? 1.306 0.241 -3.904 1.00 96.69 101 LEU A CA 1
ATOM 759 C C . LEU A 1 101 ? 0.716 0.947 -2.690 1.00 96.69 101 LEU A C 1
ATOM 761 O O . LEU A 1 101 ? 0.077 0.313 -1.856 1.00 96.69 101 LEU A O 1
ATOM 765 N N . LEU A 1 102 ? 0.863 2.266 -2.611 1.00 97.00 102 LEU A N 1
ATOM 766 C CA . LEU A 1 102 ? 0.150 3.051 -1.605 1.00 97.00 102 LEU A CA 1
ATOM 767 C C . LEU A 1 102 ? -1.377 3.016 -1.832 1.00 97.00 102 LEU A C 1
ATOM 769 O O . LEU A 1 102 ? -1.813 2.838 -2.984 1.00 97.00 102 LEU A O 1
ATOM 773 N N . PRO A 1 103 ? -2.178 3.218 -0.765 1.00 97.12 103 PRO A N 1
ATOM 774 C CA . PRO A 1 103 ? -3.611 3.478 -0.880 1.00 97.12 103 PRO A CA 1
ATOM 775 C C . PRO A 1 103 ? -3.876 4.638 -1.839 1.00 97.12 103 PRO A C 1
ATOM 777 O O . PRO A 1 103 ? -3.060 5.558 -1.960 1.00 97.12 103 PRO A O 1
ATOM 780 N N . ILE A 1 104 ? -4.999 4.592 -2.553 1.00 96.38 104 ILE A N 1
ATOM 781 C CA . ILE A 1 104 ? -5.368 5.691 -3.461 1.00 96.38 104 ILE A CA 1
ATOM 782 C C . ILE A 1 104 ? -5.681 6.946 -2.642 1.00 96.38 104 ILE A C 1
ATOM 784 O O . ILE A 1 104 ? -5.170 8.016 -2.964 1.00 96.38 104 ILE A O 1
ATOM 788 N N . ASP A 1 105 ? -6.451 6.780 -1.565 1.00 96.88 105 ASP A N 1
ATOM 789 C CA . ASP A 1 105 ? -6.837 7.838 -0.635 1.00 96.88 105 ASP A CA 1
ATOM 790 C C . ASP A 1 105 ? -6.632 7.362 0.820 1.00 96.88 105 ASP A C 1
ATOM 792 O O . ASP A 1 105 ? -7.551 6.815 1.441 1.00 96.88 105 ASP A O 1
ATOM 796 N N . PRO A 1 106 ? -5.409 7.504 1.369 1.00 96.25 106 PRO A N 1
ATOM 797 C CA . PRO A 1 106 ? -5.097 7.053 2.725 1.00 96.25 106 PRO A CA 1
ATOM 798 C C . PRO A 1 106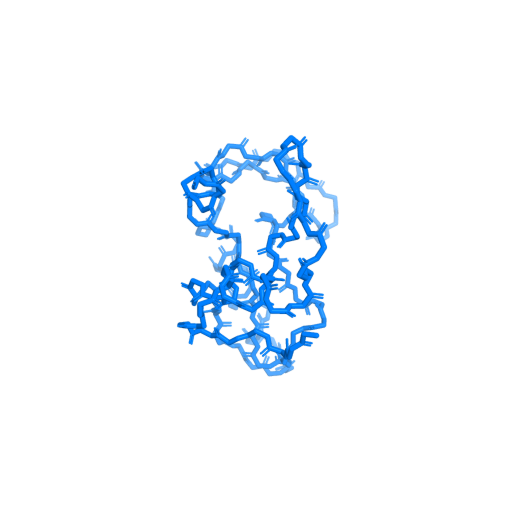 ? -5.847 7.838 3.810 1.00 96.25 106 PRO A C 1
ATOM 800 O O . PRO A 1 106 ? -6.058 7.298 4.893 1.00 96.25 106 PRO A O 1
ATOM 803 N N . ASP A 1 107 ? -6.282 9.071 3.529 1.00 96.94 107 ASP A N 1
ATOM 804 C CA . ASP A 1 107 ? -7.068 9.866 4.475 1.00 96.94 107 ASP A CA 1
ATOM 805 C C . ASP A 1 107 ? -8.498 9.328 4.566 1.00 96.94 107 ASP A C 1
ATOM 807 O O . ASP A 1 107 ? -9.033 9.195 5.664 1.00 96.94 107 ASP A O 1
ATOM 811 N N . ALA A 1 108 ? -9.116 8.970 3.435 1.00 96.88 108 ALA A N 1
ATOM 812 C CA . ALA A 1 108 ? -10.408 8.285 3.438 1.00 96.88 108 ALA A CA 1
ATOM 813 C C . ALA A 1 108 ? -10.328 6.909 4.115 1.00 96.88 108 ALA A C 1
ATOM 815 O O . ALA A 1 108 ? -11.268 6.515 4.796 1.00 96.88 108 ALA A O 1
ATOM 816 N N . SER A 1 109 ? -9.194 6.215 3.980 1.00 96.81 109 SER A N 1
ATOM 817 C CA . SER A 1 109 ? -8.952 4.915 4.628 1.00 96.81 109 SER A CA 1
ATOM 818 C C . SER A 1 109 ? -8.888 4.998 6.159 1.00 96.81 109 SER A C 1
ATOM 820 O O . SER A 1 109 ? -9.061 3.990 6.838 1.00 96.81 109 SER A O 1
ATOM 822 N N . ALA A 1 110 ? -8.564 6.178 6.699 1.00 95.81 110 ALA A N 1
ATOM 823 C CA . ALA A 1 110 ? -8.367 6.418 8.127 1.00 95.81 110 ALA A CA 1
ATOM 824 C C . ALA A 1 110 ? -9.598 7.022 8.831 1.00 95.81 110 ALA A C 1
ATOM 826 O O . ALA A 1 110 ? -9.523 7.306 10.028 1.00 95.81 110 ALA A O 1
ATOM 827 N N . ARG A 1 111 ? -10.692 7.267 8.098 1.00 92.44 111 ARG A N 1
ATOM 828 C CA . ARG A 1 111 ? -11.961 7.790 8.631 1.00 92.44 111 ARG A CA 1
ATOM 829 C C . ARG A 1 111 ? -12.879 6.669 9.089 1.00 92.44 111 ARG A C 1
ATOM 831 O O . 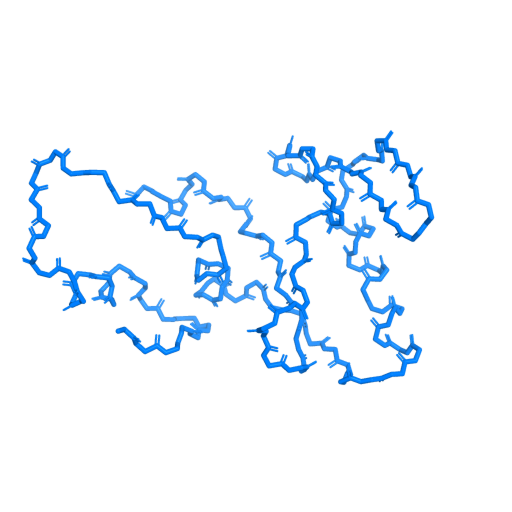ARG A 1 111 ? -13.578 6.913 10.095 1.00 92.44 111 ARG A O 1
#

Sequence (111 aa):
MPEVRPGDDLAALIVTAAPWLTDGDVLVVTSKIVSKAEGRLVPVPEHGPEREAVREAVLQRETARPVARRGHTRIVQTHQGYVMASAGIDASNVDRGHLVLLPIDPDASAR

Radius of gyration: 15.78 Å; chains: 1; bounding box: 35×29×41 Å

pLDDT: mean 93.21, std 8.23, range [50.56, 98.5]